Protein AF-A0A972C2B3-F1 (afdb_monomer)

Mean predicted aligned error: 11.65 Å

Foldseek 3Di:
DDDADWDAQPPPRDIHNDDVVSVPVPDDDDADWDAQPPPRDIHNDLVCSLPVVPPFFAAQPPPRDTHRLLFLQSLLCVVPSHGCVGPVDDDPVSQVSSQVVSCVSPVFRDGSPVRDSGDNDDPPDD

Nearest PDB structures (foldseek):
  2rv7-assembly1_A  TM=3.465E-01  e=1.371E-01  Homo sapiens
  2rsi-assembly1_A  TM=3.576E-01  e=2.125E-01  Homo sapiens
  5yel-assembly2_A  TM=2.328E-01  e=1.996E-01  Homo sapiens
  3hcs-assembly1_A  TM=2.999E-01  e=2.024E+00  Homo sapiens

pLDDT: mean 83.46, std 14.46, range [38.06, 97.44]

Structure (mmCIF, N/CA/C/O backbone):
data_AF-A0A972C2B3-F1
#
_entry.id   AF-A0A972C2B3-F1
#
loop_
_atom_site.group_PDB
_atom_site.id
_atom_site.type_symbol
_atom_site.label_atom_id
_atom_site.label_alt_id
_atom_site.label_comp_id
_atom_site.label_asym_id
_atom_site.label_entity_id
_atom_site.label_seq_id
_atom_site.pdbx_PDB_ins_code
_atom_site.Cartn_x
_atom_site.Cartn_y
_atom_site.Cartn_z
_atom_site.occupancy
_atom_site.B_iso_or_equiv
_atom_site.auth_seq_id
_atom_site.auth_comp_id
_atom_site.auth_asym_id
_atom_site.auth_atom_id
_atom_site.pdbx_PDB_model_num
ATOM 1 N N . MET A 1 1 ? -20.834 20.807 45.192 1.00 50.16 1 MET A N 1
ATOM 2 C CA . MET A 1 1 ? -21.116 19.496 44.570 1.00 50.16 1 MET A CA 1
ATOM 3 C C . MET A 1 1 ? -20.628 19.577 43.133 1.00 50.16 1 MET A C 1
ATOM 5 O O . MET A 1 1 ? -20.989 20.539 42.469 1.00 50.16 1 MET A O 1
ATOM 9 N N . ALA A 1 2 ? -19.742 18.679 42.698 1.00 78.50 2 ALA A N 1
ATOM 10 C CA . ALA A 1 2 ? -19.173 18.707 41.349 1.00 78.50 2 ALA A CA 1
ATOM 11 C C . ALA A 1 2 ? -19.825 17.611 40.500 1.00 78.50 2 ALA A C 1
ATOM 13 O O . ALA A 1 2 ? -19.884 16.460 40.928 1.00 78.50 2 ALA A O 1
ATOM 14 N N . ILE A 1 3 ? -20.337 17.979 39.328 1.00 89.88 3 ILE A N 1
ATOM 15 C CA . ILE A 1 3 ? -20.883 17.036 38.349 1.00 89.88 3 ILE A CA 1
ATOM 16 C C . ILE A 1 3 ? -19.712 16.535 37.500 1.00 89.88 3 ILE A C 1
ATOM 18 O O . ILE A 1 3 ? -18.899 17.340 37.047 1.00 89.88 3 ILE A O 1
ATOM 22 N N . LYS A 1 4 ? -19.613 15.217 37.304 1.00 92.06 4 LYS A N 1
ATOM 23 C CA . LYS A 1 4 ? -18.594 14.588 36.457 1.00 92.06 4 LYS A CA 1
ATOM 24 C C . LYS A 1 4 ? -19.258 14.014 35.209 1.00 92.06 4 LYS A C 1
ATOM 26 O O . LYS A 1 4 ? -20.262 13.316 35.319 1.00 92.06 4 LYS A O 1
ATOM 31 N N . THR A 1 5 ? -18.678 14.287 34.047 1.00 94.88 5 THR A N 1
ATOM 32 C CA . THR A 1 5 ? -19.076 13.657 32.784 1.00 94.88 5 THR A CA 1
ATOM 33 C C . THR A 1 5 ? -18.571 12.216 32.738 1.00 94.88 5 THR A C 1
ATOM 35 O O . THR A 1 5 ? -17.436 11.939 33.129 1.00 94.88 5 THR A O 1
ATOM 38 N N . VAL A 1 6 ? -19.417 11.311 32.258 1.00 97.25 6 VAL A N 1
ATOM 39 C CA . VAL A 1 6 ? -19.109 9.899 32.001 1.00 97.25 6 VAL A CA 1
ATOM 40 C C . VAL A 1 6 ? -19.626 9.526 30.614 1.00 97.25 6 VAL A C 1
ATOM 42 O O . VAL A 1 6 ? -20.458 10.241 30.056 1.00 97.25 6 VAL A O 1
ATOM 45 N N . TYR A 1 7 ? -19.130 8.423 30.066 1.00 97.31 7 TYR A N 1
ATOM 46 C CA . TYR A 1 7 ? -19.423 7.978 28.706 1.00 97.31 7 TYR A CA 1
ATOM 47 C C . TYR A 1 7 ? -19.861 6.520 28.751 1.00 97.31 7 TYR A C 1
ATOM 49 O O . TYR A 1 7 ? -19.243 5.724 29.449 1.00 97.31 7 TYR A O 1
ATOM 57 N N . GLN A 1 8 ? -20.930 6.169 28.047 1.00 96.44 8 GLN A N 1
ATOM 58 C CA . GLN A 1 8 ? -21.490 4.820 28.063 1.00 96.44 8 GLN A CA 1
ATOM 59 C C . GLN A 1 8 ? -21.257 4.145 26.712 1.00 96.44 8 GLN A C 1
ATOM 61 O O . GLN A 1 8 ? -21.558 4.739 25.677 1.00 96.44 8 GLN A O 1
ATOM 66 N N . CYS A 1 9 ? -20.744 2.913 26.723 1.00 97.00 9 CYS A N 1
ATOM 67 C CA . CYS A 1 9 ? -20.668 2.084 25.527 1.00 97.00 9 CYS A CA 1
ATOM 68 C C . CYS A 1 9 ? -22.087 1.778 25.028 1.00 97.00 9 CYS A C 1
ATOM 70 O O . CYS A 1 9 ? -22.932 1.298 25.783 1.00 97.00 9 CYS A O 1
ATOM 72 N N . SER A 1 10 ? -22.353 2.010 23.743 1.00 94.06 10 SER A N 1
ATOM 73 C CA . SER A 1 10 ? -23.676 1.780 23.147 1.00 94.06 10 SER A CA 1
ATOM 74 C C . SER A 1 10 ? -24.039 0.300 22.985 1.00 94.06 10 SER A C 1
ATOM 76 O O . SER A 1 10 ? -25.199 -0.009 22.719 1.00 94.06 10 SER A O 1
ATOM 78 N N . ARG A 1 11 ? -23.067 -0.614 23.116 1.00 95.25 11 ARG A N 1
ATOM 79 C CA . ARG A 1 11 ? -23.244 -2.048 22.843 1.00 95.25 11 ARG A CA 1
ATOM 80 C C . ARG A 1 11 ? -23.396 -2.907 24.095 1.00 95.25 11 ARG A C 1
ATOM 82 O O . ARG A 1 11 ? -24.263 -3.773 24.112 1.00 95.25 11 ARG A O 1
ATOM 89 N N . CYS A 1 12 ? -22.555 -2.704 25.107 1.00 96.50 12 CYS A N 1
ATOM 90 C CA . CYS A 1 12 ? -22.612 -3.455 26.369 1.00 96.50 12 CYS A CA 1
ATOM 91 C C . CYS A 1 12 ? -23.147 -2.629 27.547 1.00 96.50 12 CYS A C 1
ATOM 93 O O . CYS A 1 12 ? -23.238 -3.154 28.653 1.00 96.50 12 CYS A O 1
ATOM 95 N N . GLU A 1 13 ? -23.475 -1.352 27.319 1.00 95.94 13 GLU A N 1
ATOM 96 C CA . GLU A 1 13 ? -23.978 -0.410 28.326 1.00 95.94 13 GLU A CA 1
ATOM 97 C C . GLU A 1 13 ? -22.997 -0.089 29.469 1.00 95.94 13 GLU A C 1
ATOM 99 O O . GLU A 1 13 ? -23.370 0.600 30.423 1.00 95.94 13 GLU A O 1
ATOM 104 N N . GLU A 1 14 ? -21.736 -0.515 29.369 1.00 97.44 14 GLU A N 1
ATOM 105 C CA . GLU A 1 14 ? -20.701 -0.228 30.361 1.00 97.44 14 GLU A CA 1
ATOM 106 C C . GLU A 1 14 ? -20.355 1.270 30.399 1.00 97.44 14 GLU A C 1
ATOM 108 O O . GLU A 1 14 ? -20.270 1.944 29.368 1.00 97.44 14 GLU A O 1
ATOM 113 N N . VAL A 1 15 ? -20.190 1.814 31.609 1.00 97.00 15 VAL A N 1
ATOM 114 C CA . VAL A 1 15 ? -19.931 3.242 31.835 1.00 97.00 15 VAL A CA 1
ATOM 115 C C . VAL A 1 15 ? -18.449 3.462 32.111 1.00 97.00 15 VAL A C 1
ATOM 117 O O . VAL A 1 15 ? -17.909 3.018 33.123 1.00 97.00 15 VAL A O 1
ATOM 120 N N . HIS A 1 16 ? -17.811 4.236 31.244 1.00 96.44 16 HIS A N 1
ATOM 121 C CA . HIS A 1 16 ? -16.406 4.594 31.309 1.00 96.44 16 HIS A CA 1
ATOM 122 C C . HIS A 1 16 ? -16.227 6.059 31.717 1.00 96.44 16 HIS A C 1
ATOM 124 O O . HIS A 1 16 ? -17.075 6.931 31.507 1.00 96.44 16 HIS A O 1
ATOM 130 N N . SER A 1 17 ? -15.071 6.353 32.310 1.00 95.75 17 SER A N 1
ATOM 131 C CA . SER A 1 17 ? -14.733 7.715 32.738 1.00 95.75 17 SER A CA 1
ATOM 132 C C . SER A 1 17 ? -14.150 8.593 31.624 1.00 95.75 17 SER A C 1
ATOM 134 O O . SER A 1 17 ? -14.069 9.808 31.795 1.00 95.75 17 SER A O 1
ATOM 136 N N . GLY A 1 18 ? -13.762 7.990 30.498 1.00 96.06 18 GLY A N 1
ATOM 137 C CA . GLY A 1 18 ? -13.183 8.662 29.340 1.00 96.06 18 GLY A CA 1
ATOM 138 C C . GLY A 1 18 ? -13.882 8.243 28.052 1.00 96.06 18 GLY A C 1
ATOM 139 O O . GLY A 1 18 ? -14.336 7.108 27.938 1.00 96.06 18 GLY A O 1
ATOM 140 N N . TYR A 1 19 ? -13.950 9.173 27.101 1.00 95.44 19 TYR A N 1
ATOM 141 C CA . TYR A 1 19 ? -14.599 8.975 25.805 1.00 95.44 19 TYR A CA 1
ATOM 142 C C . TYR A 1 19 ? -13.966 7.817 25.016 1.00 95.44 19 TYR A C 1
ATOM 144 O O . TYR A 1 19 ? -14.673 6.878 24.674 1.00 95.44 19 TYR A O 1
ATOM 152 N N . TYR A 1 20 ? -12.639 7.823 24.830 1.00 95.19 20 TYR A N 1
ATOM 153 C CA . TYR A 1 20 ? -11.926 6.780 24.073 1.00 95.19 20 TYR A CA 1
ATOM 154 C C . TYR A 1 20 ? -12.110 5.382 24.668 1.00 95.19 20 TYR A C 1
ATOM 156 O O . TYR A 1 20 ? -12.342 4.428 23.945 1.00 95.19 20 TYR A O 1
ATOM 164 N N . ALA A 1 21 ? -12.121 5.268 26.000 1.00 94.38 21 ALA A N 1
ATOM 165 C CA . ALA A 1 21 ? -12.375 3.989 26.657 1.00 94.38 21 ALA A CA 1
ATOM 166 C C . ALA A 1 21 ? -13.789 3.449 26.366 1.00 94.38 21 ALA A C 1
ATOM 168 O O . ALA A 1 21 ? -13.959 2.242 26.257 1.00 94.38 21 ALA A O 1
ATOM 169 N N . ALA A 1 22 ? -14.795 4.322 26.230 1.00 95.88 22 ALA A N 1
ATOM 170 C CA . ALA A 1 22 ? -16.139 3.916 25.813 1.00 95.88 22 ALA A CA 1
ATOM 171 C C . ALA A 1 22 ? -16.234 3.615 24.307 1.00 95.88 22 ALA A C 1
ATOM 173 O O . ALA A 1 22 ? -17.068 2.806 23.914 1.00 95.88 22 ALA A O 1
ATOM 174 N N . GLU A 1 23 ? -15.405 4.260 23.484 1.00 93.75 23 GLU A N 1
ATOM 175 C CA . GLU A 1 23 ? -15.329 4.068 22.029 1.00 93.75 23 GLU A CA 1
ATOM 176 C C . GLU A 1 23 ? -14.632 2.752 21.647 1.00 93.75 23 GLU A C 1
ATOM 178 O O . GLU A 1 23 ? -15.119 2.020 20.7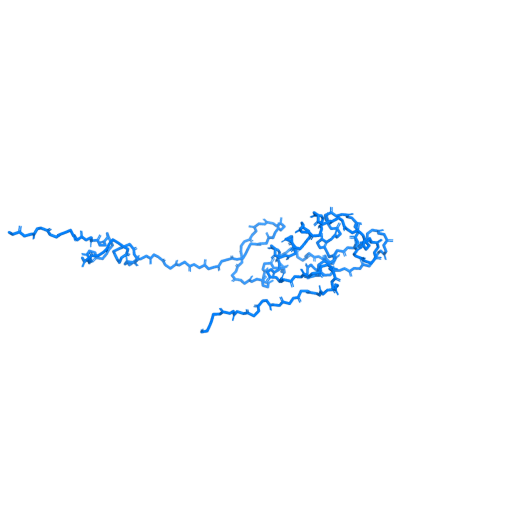89 1.00 93.75 23 GLU A O 1
ATOM 183 N N . GLU A 1 24 ? -13.529 2.421 22.320 1.00 94.44 24 GLU A N 1
ATOM 184 C CA . GLU A 1 24 ? -12.801 1.155 22.162 1.00 94.44 24 GLU A CA 1
ATOM 185 C C . GLU A 1 24 ? -13.571 -0.025 22.781 1.00 94.44 24 GLU A C 1
ATOM 187 O O . GLU A 1 24 ? -13.393 -1.183 22.393 1.00 94.44 24 GLU A O 1
ATOM 192 N N . CYS A 1 25 ? -14.471 0.255 23.731 1.00 94.81 25 CYS A N 1
ATOM 193 C CA . CYS A 1 25 ? -15.310 -0.758 24.352 1.00 94.81 25 CYS A CA 1
ATOM 194 C C . CYS A 1 25 ? -16.259 -1.384 23.323 1.00 94.81 25 CYS A C 1
ATOM 196 O O . CYS A 1 25 ? -17.159 -0.736 22.787 1.00 94.81 25 CYS A O 1
ATOM 198 N N . CYS A 1 26 ? -16.079 -2.685 23.087 1.00 93.69 26 CYS A N 1
ATOM 199 C CA . CYS A 1 26 ? -16.811 -3.461 22.085 1.00 93.69 26 CYS A CA 1
ATOM 200 C C . CYS A 1 26 ? -16.619 -2.985 20.631 1.00 93.69 26 CYS A C 1
ATOM 202 O O . CYS A 1 26 ? -17.487 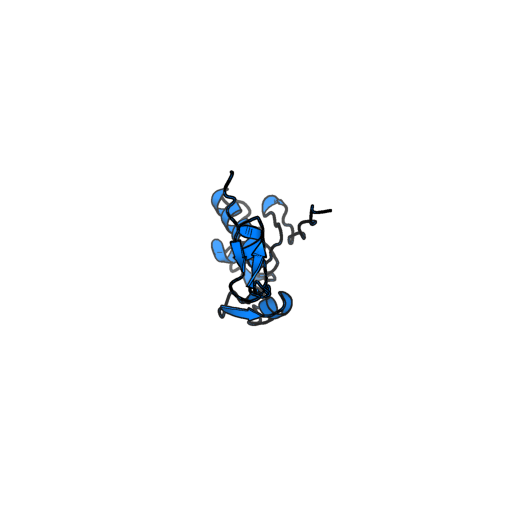-3.258 19.787 1.00 93.69 26 CYS A O 1
ATOM 204 N N . GLN A 1 27 ? -15.505 -2.308 20.328 1.00 92.19 27 GLN A N 1
ATOM 205 C CA . GLN A 1 27 ? -15.118 -2.019 18.949 1.00 92.19 27 GLN A CA 1
ATOM 206 C C . GLN A 1 27 ? -14.969 -3.345 18.172 1.00 92.19 27 GLN A C 1
ATOM 208 O O . GLN A 1 27 ? -14.469 -4.327 18.731 1.00 92.19 27 GLN A O 1
ATOM 213 N N . PRO A 1 28 ? -15.468 -3.439 16.925 1.00 89.31 28 PRO A N 1
ATOM 214 C CA . PRO A 1 28 ? -15.288 -4.641 16.119 1.00 89.31 28 PRO A CA 1
ATOM 215 C C . PRO A 1 28 ? -13.804 -4.914 15.860 1.00 89.31 28 PRO A C 1
ATOM 217 O O . PRO A 1 28 ? -13.002 -3.988 15.759 1.00 89.31 28 PRO A O 1
ATOM 220 N N . GLU A 1 29 ? -13.465 -6.193 15.715 1.00 87.56 29 GLU A N 1
ATOM 221 C CA . GLU A 1 29 ? -12.129 -6.602 15.292 1.00 87.56 29 GLU A CA 1
ATOM 222 C C . GLU A 1 29 ? -11.853 -6.083 13.873 1.00 87.56 29 GLU A C 1
ATOM 224 O O . GLU A 1 29 ? -12.713 -6.154 12.990 1.00 87.56 29 GLU A O 1
ATOM 229 N N . VAL A 1 30 ? -10.662 -5.520 13.676 1.00 89.81 30 VAL A N 1
ATOM 230 C CA . VAL A 1 30 ? -10.183 -5.032 12.382 1.00 89.81 30 VAL A CA 1
ATOM 231 C C . VAL A 1 30 ? -9.144 -6.020 11.873 1.00 89.81 30 VAL A C 1
ATOM 233 O O . VAL A 1 30 ? -8.196 -6.339 12.588 1.00 89.81 30 VAL A O 1
ATOM 236 N N . TYR A 1 31 ? -9.310 -6.476 10.634 1.00 90.00 31 TYR A N 1
ATOM 237 C CA . TYR A 1 31 ? -8.364 -7.369 9.971 1.00 90.00 31 TYR A CA 1
ATOM 238 C C . TYR A 1 31 ? -7.585 -6.611 8.899 1.00 90.00 31 TYR A C 1
ATOM 240 O O . TYR A 1 31 ? -8.147 -5.790 8.171 1.00 90.00 31 TYR A O 1
ATOM 248 N N . THR A 1 32 ? -6.293 -6.909 8.793 1.00 90.12 32 THR A N 1
ATOM 249 C CA . THR A 1 32 ? -5.452 -6.443 7.688 1.00 90.12 32 THR A CA 1
ATOM 250 C C . THR A 1 32 ? -5.701 -7.324 6.469 1.00 90.12 32 THR A C 1
ATOM 252 O O . THR A 1 32 ? -5.640 -8.545 6.578 1.00 90.12 32 THR A O 1
ATOM 255 N N . LEU A 1 33 ? -5.960 -6.705 5.318 1.00 93.88 33 LEU A N 1
ATOM 256 C CA . LEU A 1 33 ? -6.084 -7.373 4.022 1.00 93.88 33 LEU A CA 1
ATOM 257 C C . LEU A 1 33 ? -5.087 -6.760 3.035 1.00 93.88 33 LEU A C 1
ATOM 259 O O . LEU A 1 33 ? -4.732 -5.587 3.158 1.00 93.88 33 LEU A O 1
ATOM 263 N N . TYR A 1 34 ? -4.672 -7.544 2.044 1.00 85.50 34 TYR A N 1
ATOM 264 C CA . TYR A 1 34 ? -3.728 -7.145 1.001 1.00 85.50 34 TYR A CA 1
ATOM 265 C C . TYR A 1 34 ? -4.434 -7.107 -0.350 1.00 85.50 34 TYR A C 1
ATOM 267 O O . TYR A 1 34 ? -5.078 -8.079 -0.733 1.00 85.50 34 TYR A O 1
ATOM 275 N N . GLN A 1 35 ? -4.335 -5.992 -1.069 1.00 86.75 35 GLN A N 1
ATOM 276 C CA . GLN A 1 35 ? -4.991 -5.824 -2.364 1.00 86.75 35 GLN A CA 1
ATOM 277 C C . GLN A 1 35 ? -4.017 -6.118 -3.510 1.00 86.75 35 GLN A C 1
ATOM 279 O O . GLN A 1 35 ? -2.913 -5.577 -3.530 1.00 86.75 35 GLN A O 1
ATOM 284 N N . CYS A 1 36 ? -4.434 -6.944 -4.470 1.00 82.31 36 CYS A N 1
ATOM 285 C CA . CYS A 1 36 ? -3.705 -7.150 -5.715 1.00 82.31 36 CYS A CA 1
ATOM 286 C C . CYS A 1 36 ? -3.716 -5.848 -6.541 1.00 82.31 36 CYS A C 1
ATOM 288 O O . CYS A 1 36 ? -4.801 -5.317 -6.802 1.00 82.31 36 CYS A O 1
ATOM 290 N N . PRO A 1 37 ? -2.557 -5.329 -6.985 1.00 75.12 37 PRO A N 1
ATOM 291 C CA . PRO A 1 37 ? -2.494 -4.063 -7.718 1.00 75.12 37 PRO A CA 1
ATOM 292 C C . PRO A 1 37 ? -3.127 -4.133 -9.119 1.00 75.12 37 PRO A C 1
ATOM 294 O O . PRO A 1 37 ? -3.566 -3.108 -9.634 1.00 75.12 37 PRO A O 1
ATOM 297 N N . GLU A 1 38 ? -3.220 -5.325 -9.714 1.00 80.25 38 GLU A N 1
ATOM 298 C CA . GLU A 1 38 ? -3.703 -5.515 -11.088 1.00 80.25 38 GLU A CA 1
ATOM 299 C C . GLU A 1 38 ? -5.233 -5.632 -11.169 1.00 80.25 38 GLU A C 1
ATOM 301 O O . GLU A 1 38 ? -5.883 -4.923 -11.938 1.00 80.25 38 GLU A O 1
ATOM 306 N N . CYS A 1 39 ? -5.836 -6.517 -10.365 1.00 85.94 39 CYS A N 1
ATOM 307 C CA . CYS A 1 39 ? -7.282 -6.773 -10.399 1.00 85.94 39 CYS A CA 1
ATOM 308 C C . CYS A 1 39 ? -8.067 -6.109 -9.260 1.00 85.94 39 CYS A C 1
ATOM 310 O O . CYS A 1 39 ? -9.296 -6.109 -9.296 1.00 85.94 39 CYS A O 1
ATOM 312 N N . SER A 1 40 ? -7.383 -5.520 -8.271 1.00 86.12 40 SER A N 1
ATOM 313 C CA . SER A 1 40 ? -7.980 -4.945 -7.055 1.00 86.12 40 SER A CA 1
ATOM 314 C C . SER A 1 40 ? -8.670 -5.946 -6.110 1.00 86.12 40 SER A C 1
ATOM 316 O O . SER A 1 40 ? -9.339 -5.508 -5.168 1.00 86.12 40 SER A O 1
ATOM 318 N N . ASP A 1 41 ? -8.486 -7.258 -6.297 1.00 91.75 41 ASP A N 1
ATOM 319 C CA . ASP A 1 41 ? -8.976 -8.279 -5.359 1.00 91.75 41 ASP A CA 1
ATOM 320 C C . ASP A 1 41 ? -8.198 -8.251 -4.036 1.00 91.75 41 ASP A C 1
ATOM 322 O O . ASP A 1 41 ? -7.024 -7.888 -3.991 1.00 91.75 41 ASP A O 1
ATOM 326 N N . THR A 1 42 ? -8.858 -8.625 -2.939 1.00 92.94 42 THR A N 1
ATOM 327 C CA . THR A 1 42 ? -8.271 -8.627 -1.590 1.00 92.94 42 THR A CA 1
ATOM 328 C C . THR A 1 42 ? -7.964 -10.037 -1.103 1.00 92.94 42 THR A C 1
ATOM 330 O O . THR A 1 42 ? -8.796 -10.933 -1.244 1.00 92.94 42 THR A O 1
ATOM 333 N N . HIS A 1 43 ? -6.826 -10.197 -0.436 1.00 92.56 43 HIS A N 1
ATOM 334 C CA . HIS A 1 43 ? -6.300 -11.457 0.081 1.00 92.56 43 HIS A CA 1
ATOM 335 C C . HIS A 1 43 ? -5.907 -11.333 1.556 1.00 92.56 43 HIS A C 1
ATOM 337 O O . HIS A 1 43 ? -5.637 -10.235 2.052 1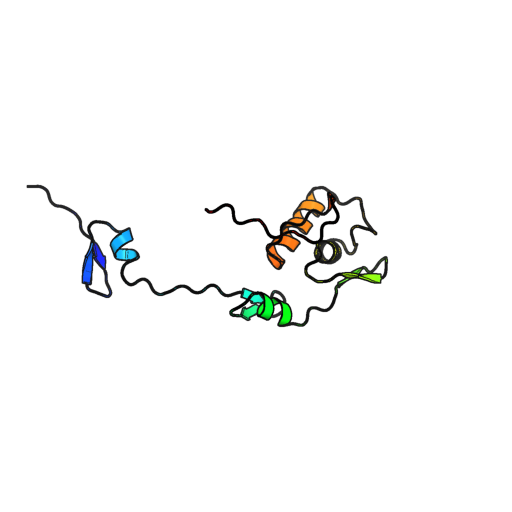.00 92.56 43 HIS A O 1
ATOM 343 N N . GLU A 1 44 ? -5.864 -12.463 2.261 1.00 92.25 44 GLU A N 1
ATOM 344 C CA . GLU A 1 44 ? -5.501 -12.508 3.684 1.00 92.25 44 GLU A CA 1
ATOM 345 C C . GLU A 1 44 ? -3.987 -12.390 3.885 1.00 92.25 44 GLU A C 1
ATOM 347 O O . GLU A 1 44 ? -3.525 -11.882 4.908 1.00 92.25 44 GLU A O 1
ATOM 352 N N . THR A 1 45 ? -3.200 -12.817 2.894 1.00 85.31 45 THR A N 1
ATOM 353 C CA . THR A 1 45 ? -1.740 -12.738 2.936 1.00 85.31 45 THR A CA 1
ATOM 354 C C . THR A 1 45 ? -1.165 -11.956 1.757 1.00 85.31 45 THR A C 1
ATOM 356 O O . THR A 1 45 ? -1.712 -11.936 0.654 1.00 85.31 45 THR A O 1
ATOM 359 N N . ARG A 1 46 ? 0.001 -11.337 1.975 1.00 79.69 46 ARG A N 1
ATOM 360 C CA . ARG A 1 46 ? 0.757 -10.655 0.914 1.00 79.69 46 ARG A CA 1
ATOM 361 C C . ARG A 1 46 ? 1.159 -11.606 -0.216 1.00 79.69 46 ARG A C 1
ATOM 363 O O . ARG A 1 46 ? 1.120 -11.202 -1.368 1.00 79.69 46 ARG A O 1
ATOM 370 N N . ALA A 1 47 ? 1.543 -12.841 0.112 1.00 75.75 47 ALA A N 1
ATOM 371 C CA . ALA A 1 47 ? 1.937 -13.833 -0.888 1.00 75.75 47 ALA A CA 1
ATOM 372 C C . ALA A 1 47 ? 0.777 -14.142 -1.843 1.00 75.75 47 ALA A C 1
ATOM 374 O O . ALA A 1 47 ? 0.952 -14.089 -3.050 1.00 75.75 47 ALA A O 1
ATOM 375 N N . GLU A 1 48 ? -0.432 -14.338 -1.313 1.00 82.44 48 GLU A N 1
ATOM 376 C CA . GLU A 1 48 ? -1.625 -14.546 -2.140 1.00 82.44 48 GLU A CA 1
ATOM 377 C C . GLU A 1 48 ? -1.962 -13.329 -3.010 1.00 82.44 48 GLU A C 1
ATOM 379 O O . GLU A 1 48 ? -2.353 -13.501 -4.159 1.00 82.44 48 GLU A O 1
ATOM 384 N N . ALA A 1 49 ? -1.795 -12.105 -2.493 1.00 84.38 49 ALA A N 1
ATOM 385 C CA . ALA A 1 49 ? -2.005 -10.891 -3.284 1.00 84.38 49 ALA A CA 1
ATOM 386 C C . ALA A 1 49 ? -0.967 -10.724 -4.407 1.00 84.38 49 ALA A C 1
ATOM 388 O O . ALA A 1 49 ? -1.324 -10.267 -5.493 1.00 84.38 49 ALA A O 1
ATOM 389 N N . ALA A 1 50 ? 0.288 -11.110 -4.156 1.00 73.19 50 ALA A N 1
ATOM 390 C CA . ALA A 1 50 ? 1.363 -11.100 -5.148 1.00 73.19 50 ALA A CA 1
ATOM 391 C C . ALA A 1 50 ? 1.157 -12.181 -6.224 1.00 73.19 50 ALA A C 1
ATOM 393 O O . ALA A 1 50 ? 1.323 -11.914 -7.411 1.00 73.19 50 ALA A O 1
ATOM 394 N N . ASP A 1 51 ? 0.714 -13.372 -5.820 1.00 78.25 51 ASP A N 1
ATOM 395 C CA . ASP A 1 51 ? 0.475 -14.505 -6.719 1.00 78.25 51 ASP A CA 1
ATOM 396 C C . ASP A 1 51 ? -0.860 -14.391 -7.486 1.00 78.25 51 ASP A C 1
ATOM 398 O O . ASP A 1 51 ? -1.099 -15.139 -8.434 1.00 78.25 51 ASP A O 1
ATOM 402 N N . CYS A 1 52 ? -1.744 -13.461 -7.098 1.00 82.50 52 CYS A N 1
ATOM 403 C CA . CYS A 1 52 ? -3.121 -13.368 -7.595 1.00 82.50 52 CYS A CA 1
ATOM 404 C C . CYS A 1 52 ? -3.223 -13.262 -9.123 1.00 82.50 52 CYS A C 1
ATOM 406 O O . CYS A 1 52 ? -3.997 -13.985 -9.753 1.00 82.50 52 CYS A O 1
ATOM 408 N N . CYS A 1 53 ? -2.434 -12.373 -9.724 1.00 76.19 53 CYS A N 1
ATOM 409 C CA . CYS A 1 53 ? -2.473 -12.101 -11.160 1.00 76.19 53 CYS A CA 1
ATOM 410 C C . CYS A 1 53 ? -1.189 -12.515 -11.878 1.00 76.19 53 CYS A C 1
ATOM 412 O O . CYS A 1 53 ? -0.902 -11.926 -12.915 1.00 76.19 53 CYS A O 1
ATOM 414 N N . ASP A 1 54 ? -0.444 -13.490 -11.327 1.00 65.44 54 ASP A N 1
ATOM 415 C CA . ASP A 1 54 ? 0.792 -14.073 -11.881 1.00 65.44 54 ASP A CA 1
ATOM 416 C C . ASP A 1 54 ? 1.551 -13.037 -12.726 1.00 65.44 54 ASP A C 1
ATOM 418 O O . ASP A 1 54 ? 1.668 -13.160 -13.953 1.00 65.44 54 ASP A O 1
ATOM 422 N N . ALA A 1 55 ? 1.918 -11.922 -12.072 1.00 62.38 55 ALA A N 1
ATOM 423 C CA . ALA A 1 55 ? 2.582 -10.795 -12.706 1.00 62.38 55 ALA A CA 1
ATOM 424 C C . ALA A 1 55 ? 3.970 -11.287 -13.110 1.00 62.38 55 ALA A C 1
ATOM 426 O O . ALA A 1 55 ? 4.940 -11.234 -12.353 1.00 62.38 55 ALA A O 1
ATOM 427 N N . GLY A 1 56 ? 4.022 -11.903 -14.290 1.00 67.19 56 GLY A N 1
ATOM 428 C CA . GLY A 1 56 ? 5.232 -12.462 -14.848 1.00 67.19 56 GLY A CA 1
ATOM 429 C C . GLY A 1 56 ? 6.330 -11.401 -14.883 1.00 67.19 56 GLY A C 1
ATOM 430 O O . GLY A 1 56 ? 6.057 -10.200 -14.844 1.00 67.19 56 GLY A O 1
ATOM 431 N N . PRO A 1 57 ? 7.594 -11.826 -14.970 1.00 80.19 57 PRO A N 1
ATOM 432 C CA . PRO A 1 57 ? 8.706 -10.904 -14.852 1.00 80.19 57 PRO A CA 1
ATOM 433 C C . PRO A 1 57 ? 8.616 -9.765 -15.876 1.00 80.19 57 PRO A C 1
ATOM 435 O O . PRO A 1 57 ? 8.385 -9.994 -17.067 1.00 80.19 57 PRO A O 1
ATOM 438 N N . ILE A 1 58 ? 8.868 -8.540 -15.418 1.00 86.94 58 ILE A N 1
ATOM 439 C CA . ILE A 1 58 ? 8.893 -7.345 -16.257 1.00 86.94 58 ILE A CA 1
ATOM 440 C C . ILE A 1 58 ? 10.144 -7.377 -17.133 1.00 86.94 58 ILE A C 1
ATOM 442 O O . ILE A 1 58 ? 11.271 -7.547 -16.657 1.00 86.94 58 ILE A O 1
ATOM 446 N N . GLN A 1 59 ? 9.953 -7.196 -18.439 1.00 90.88 59 GLN A N 1
ATOM 447 C CA . GLN A 1 59 ? 11.040 -7.182 -19.408 1.00 90.88 59 GLN A CA 1
ATOM 448 C C . GLN A 1 59 ? 11.484 -5.755 -19.730 1.00 90.88 59 GLN A C 1
ATOM 450 O O . GLN A 1 59 ? 10.689 -4.941 -20.189 1.00 90.88 59 GLN A O 1
ATOM 455 N N . CYS A 1 60 ? 12.779 -5.460 -19.589 1.00 91.75 60 CYS A N 1
ATOM 456 C CA . CYS A 1 60 ? 13.318 -4.185 -20.063 1.00 91.75 60 CYS A CA 1
ATOM 457 C C . CYS A 1 60 ? 13.339 -4.159 -21.603 1.00 91.75 60 CYS A C 1
ATOM 459 O O . CYS A 1 60 ? 14.007 -5.007 -22.203 1.00 91.75 60 CYS A O 1
ATOM 461 N N . PRO A 1 61 ? 12.730 -3.166 -22.271 1.00 91.81 61 PRO A N 1
ATOM 462 C CA . PRO A 1 61 ? 12.663 -3.127 -23.735 1.00 91.81 61 PRO A CA 1
ATOM 463 C C . PRO A 1 61 ? 14.023 -2.877 -24.400 1.00 91.81 61 PRO A C 1
ATOM 465 O O . PRO A 1 61 ? 14.218 -3.216 -25.564 1.00 91.81 61 PRO A O 1
ATOM 468 N N . SER A 1 62 ? 14.993 -2.310 -23.674 1.00 92.31 62 SER A N 1
ATOM 469 C CA . SER A 1 62 ? 16.321 -1.994 -24.220 1.00 92.31 62 SER A CA 1
ATOM 470 C C . SER A 1 62 ? 17.311 -3.156 -24.169 1.00 92.31 62 SER A C 1
ATOM 472 O O . SER A 1 62 ? 18.085 -3.338 -25.104 1.00 92.31 62 SER A O 1
ATOM 474 N N . CYS A 1 63 ? 17.325 -3.932 -23.080 1.00 93.31 63 CYS A N 1
ATOM 475 C CA . CYS A 1 63 ? 18.280 -5.038 -22.904 1.00 93.31 63 CYS A CA 1
ATOM 476 C C . CYS A 1 63 ? 17.638 -6.418 -22.792 1.00 93.31 63 CYS A C 1
ATOM 478 O O . CYS A 1 63 ? 18.363 -7.380 -22.551 1.00 93.31 63 CYS A O 1
ATOM 480 N N . THR A 1 64 ? 16.309 -6.494 -22.904 1.00 93.12 64 THR A N 1
ATOM 481 C CA . THR A 1 64 ? 15.486 -7.713 -22.860 1.00 93.12 64 THR A CA 1
ATOM 482 C C . THR A 1 64 ? 15.623 -8.562 -21.593 1.00 93.12 64 THR A C 1
ATOM 484 O O . THR A 1 64 ? 15.036 -9.643 -21.523 1.00 93.12 64 THR A O 1
ATOM 487 N N . ARG A 1 65 ? 16.343 -8.070 -20.573 1.00 90.88 65 ARG A N 1
ATOM 488 C CA . ARG A 1 65 ? 16.457 -8.703 -19.254 1.00 90.88 65 ARG A CA 1
ATOM 489 C C . ARG A 1 65 ? 15.112 -8.689 -18.536 1.00 90.88 65 ARG A C 1
ATOM 491 O O . ARG A 1 65 ? 14.367 -7.716 -18.640 1.00 90.88 65 ARG A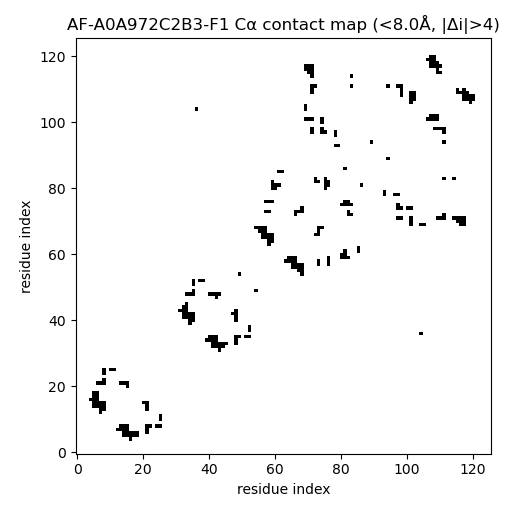 O 1
ATOM 498 N N . LEU A 1 66 ? 14.866 -9.771 -17.810 1.00 88.38 66 LEU A N 1
ATOM 499 C CA . LEU A 1 66 ? 13.682 -10.008 -16.999 1.00 88.38 66 LEU A CA 1
ATOM 500 C C . LEU A 1 66 ? 13.974 -9.657 -15.539 1.00 88.38 66 LEU A C 1
ATOM 502 O O . LEU A 1 66 ? 15.047 -9.994 -15.036 1.00 88.38 66 LEU A O 1
ATOM 506 N N . TYR A 1 67 ? 13.018 -9.001 -14.896 1.00 86.75 67 TYR A N 1
ATOM 507 C CA . TYR A 1 67 ? 13.059 -8.575 -13.501 1.00 86.75 67 TYR A CA 1
ATOM 508 C C . TYR A 1 67 ? 11.798 -9.064 -12.803 1.00 86.75 67 TYR A C 1
ATOM 510 O O . TYR A 1 67 ? 10.723 -9.033 -13.395 1.00 86.75 67 TYR A O 1
ATOM 518 N N . THR A 1 68 ? 11.929 -9.561 -11.580 1.00 83.19 68 THR A N 1
ATOM 519 C CA . THR A 1 68 ? 10.766 -9.963 -10.780 1.00 83.19 68 THR A CA 1
ATOM 520 C C . THR A 1 68 ? 10.086 -8.725 -10.197 1.00 83.19 68 THR A C 1
ATOM 522 O O . THR A 1 68 ? 10.708 -7.668 -10.120 1.00 83.19 68 THR A O 1
ATOM 525 N N . ASP A 1 69 ? 8.808 -8.813 -9.823 1.00 78.38 69 ASP A N 1
ATOM 526 C CA . ASP A 1 69 ? 8.044 -7.637 -9.360 1.00 78.38 69 ASP A CA 1
ATOM 527 C C . ASP A 1 69 ? 8.600 -7.033 -8.049 1.00 78.38 69 ASP A C 1
ATOM 529 O O . ASP A 1 69 ? 8.442 -5.845 -7.772 1.00 78.38 69 ASP A O 1
ATOM 533 N N . ASP A 1 70 ? 9.355 -7.822 -7.276 1.00 79.94 70 ASP A N 1
ATOM 534 C CA . ASP A 1 70 ? 10.102 -7.368 -6.102 1.00 79.94 70 ASP A CA 1
ATOM 535 C C . ASP A 1 70 ? 11.432 -6.663 -6.433 1.00 79.94 70 ASP A C 1
ATOM 537 O O . ASP A 1 70 ? 12.035 -6.045 -5.559 1.00 79.94 70 ASP A O 1
ATOM 541 N N . ASP A 1 71 ? 11.911 -6.692 -7.678 1.00 85.94 71 ASP A N 1
ATOM 542 C CA . ASP A 1 71 ? 13.111 -5.952 -8.061 1.00 85.94 71 ASP A CA 1
ATOM 543 C C . ASP A 1 71 ? 12.779 -4.460 -8.242 1.00 85.94 71 ASP A C 1
ATOM 545 O O . ASP A 1 71 ? 11.928 -4.085 -9.045 1.00 85.94 71 ASP A O 1
ATOM 549 N N . ILE A 1 72 ? 13.554 -3.555 -7.633 1.00 88.50 72 ILE A N 1
ATOM 550 C CA . ILE A 1 72 ? 13.410 -2.103 -7.884 1.00 88.50 72 ILE A CA 1
ATOM 551 C C . ILE A 1 72 ? 13.572 -1.725 -9.370 1.00 88.50 72 ILE A C 1
ATOM 553 O O . ILE A 1 72 ? 13.080 -0.700 -9.843 1.00 88.50 72 ILE A O 1
ATOM 557 N N . ALA A 1 73 ? 14.255 -2.574 -10.138 1.00 90.56 73 ALA A N 1
ATOM 558 C CA . ALA A 1 73 ? 14.379 -2.429 -11.578 1.00 90.56 73 ALA A CA 1
ATOM 559 C C . ALA A 1 73 ? 13.050 -2.638 -12.325 1.00 90.56 73 ALA A C 1
ATOM 561 O O . ALA A 1 73 ? 12.883 -2.029 -13.379 1.00 90.56 73 ALA A O 1
ATOM 562 N N . ALA A 1 74 ? 12.118 -3.436 -11.795 1.00 88.81 74 ALA A N 1
ATOM 563 C CA . ALA A 1 74 ? 10.773 -3.594 -12.342 1.00 88.81 74 ALA A CA 1
ATOM 564 C C . ALA A 1 74 ? 10.005 -2.263 -12.260 1.00 88.81 74 ALA A C 1
ATOM 566 O O . ALA A 1 74 ? 9.560 -1.746 -13.284 1.00 88.81 74 ALA A O 1
ATOM 567 N N . ALA A 1 75 ? 10.012 -1.619 -11.086 1.00 90.56 75 ALA A N 1
ATOM 568 C CA . ALA A 1 75 ? 9.450 -0.278 -10.896 1.00 90.56 75 ALA A CA 1
ATOM 569 C C . ALA A 1 75 ? 10.124 0.787 -11.791 1.00 90.56 75 ALA A C 1
ATOM 571 O O . ALA A 1 75 ? 9.460 1.682 -12.319 1.00 90.56 75 ALA A O 1
ATOM 572 N N . ALA A 1 76 ? 11.442 0.684 -12.009 1.00 92.06 76 ALA A N 1
ATOM 573 C CA . ALA A 1 76 ? 12.162 1.578 -12.919 1.00 92.06 76 ALA A CA 1
ATOM 574 C C . ALA A 1 76 ? 11.678 1.454 -14.371 1.00 92.06 76 ALA A C 1
ATOM 576 O O . ALA A 1 76 ? 11.456 2.470 -15.038 1.00 92.06 76 ALA A O 1
ATOM 577 N N . ILE A 1 77 ? 11.494 0.219 -14.846 1.00 92.00 77 ILE A N 1
ATOM 578 C CA . ILE A 1 77 ? 11.037 -0.057 -16.210 1.00 92.00 77 ILE A CA 1
ATOM 579 C C . ILE A 1 77 ? 9.633 0.494 -16.419 1.00 92.00 77 ILE A C 1
ATOM 581 O O . ILE A 1 77 ? 9.385 1.126 -17.432 1.00 92.00 77 ILE A O 1
ATOM 585 N N . GLU A 1 78 ? 8.723 0.340 -15.471 1.00 90.25 78 GLU A N 1
ATOM 586 C CA . GLU A 1 78 ? 7.361 0.836 -15.670 1.00 90.25 78 GLU A CA 1
ATOM 587 C C . GLU A 1 78 ? 7.256 2.359 -15.743 1.00 90.25 78 GLU A C 1
ATOM 589 O O . GLU A 1 78 ? 6.501 2.894 -16.552 1.00 90.25 78 GLU A O 1
ATOM 594 N N . LEU A 1 79 ? 8.017 3.074 -14.911 1.00 91.12 79 LEU A N 1
ATOM 595 C CA . LEU A 1 79 ? 7.957 4.535 -14.877 1.00 91.12 79 LEU A CA 1
ATOM 596 C C . LEU A 1 79 ? 8.763 5.196 -15.995 1.00 91.12 79 LEU A C 1
ATOM 598 O O . LEU A 1 79 ? 8.477 6.334 -16.371 1.00 91.12 79 LEU A O 1
ATOM 602 N N . THR A 1 80 ? 9.809 4.530 -16.488 1.00 91.50 80 THR A N 1
ATOM 603 C CA . THR A 1 80 ? 10.802 5.164 -17.374 1.00 91.50 80 THR A CA 1
ATOM 604 C C . THR A 1 80 ? 11.167 4.356 -18.614 1.00 91.50 80 THR A C 1
ATOM 606 O O . THR A 1 80 ? 11.999 4.806 -19.397 1.00 91.50 80 THR A O 1
ATOM 609 N N . ASP A 1 81 ? 10.566 3.182 -18.795 1.00 91.56 81 ASP A N 1
ATOM 610 C CA . ASP A 1 81 ? 10.810 2.229 -19.886 1.00 91.56 81 ASP A CA 1
ATOM 611 C C . ASP A 1 81 ? 12.250 1.680 -19.947 1.00 91.56 81 ASP A C 1
ATOM 613 O O . ASP A 1 81 ? 12.685 1.055 -20.916 1.00 91.56 81 ASP A O 1
ATOM 617 N N . HIS A 1 82 ? 13.033 1.874 -18.884 1.00 91.38 82 HIS A N 1
ATOM 618 C CA . HIS A 1 82 ? 14.423 1.446 -18.819 1.00 91.38 82 HIS A CA 1
ATOM 619 C C . HIS A 1 82 ? 14.761 0.844 -17.456 1.00 91.38 82 HIS A C 1
ATOM 621 O O . HIS A 1 82 ? 14.269 1.273 -16.420 1.00 91.38 82 HIS A O 1
ATOM 627 N N . CYS A 1 83 ? 15.638 -0.164 -17.452 1.00 91.88 83 CYS A N 1
ATOM 628 C CA . CYS A 1 83 ? 16.208 -0.683 -16.213 1.00 91.88 83 CYS A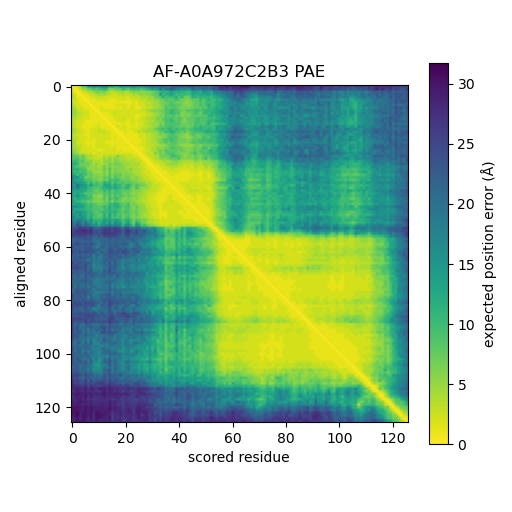 CA 1
ATOM 629 C C . CYS A 1 83 ? 17.435 0.147 -15.790 1.00 91.88 83 CYS A C 1
ATOM 631 O O . CYS A 1 83 ? 18.054 0.803 -16.634 1.00 91.88 83 CYS A O 1
ATOM 633 N N . PRO A 1 84 ? 17.879 0.069 -14.522 1.00 89.25 84 PRO A N 1
ATOM 634 C CA . PRO A 1 84 ? 19.023 0.846 -14.026 1.00 89.25 84 PRO A CA 1
ATOM 635 C C . PRO A 1 84 ? 20.346 0.561 -14.748 1.00 89.25 84 PRO A C 1
ATOM 637 O O . PRO A 1 84 ? 21.220 1.419 -14.816 1.00 89.25 84 PRO A O 1
ATOM 640 N N . ALA A 1 85 ? 20.491 -0.632 -15.332 1.00 89.12 85 ALA A N 1
ATOM 641 C CA . ALA A 1 85 ? 21.656 -0.967 -16.146 1.00 89.12 85 ALA A CA 1
ATOM 642 C C . ALA A 1 85 ? 21.639 -0.275 -17.523 1.00 89.12 85 ALA A C 1
ATOM 644 O O . ALA A 1 85 ? 22.700 0.005 -18.075 1.00 89.12 85 ALA A O 1
ATOM 645 N N . CYS A 1 86 ? 20.453 -0.020 -18.087 1.00 89.81 86 CYS A N 1
ATOM 646 C CA . CYS A 1 86 ? 20.286 0.656 -19.375 1.00 89.81 86 CYS A CA 1
ATOM 647 C C . CYS A 1 86 ? 20.236 2.176 -19.235 1.00 89.81 86 CYS A C 1
ATOM 649 O O . CYS A 1 86 ? 20.753 2.878 -20.100 1.00 89.81 86 CYS A O 1
ATOM 651 N N . ASN A 1 87 ? 19.643 2.673 -18.152 1.00 88.38 87 ASN A N 1
ATOM 652 C CA . ASN A 1 87 ? 19.606 4.087 -17.823 1.00 88.38 87 ASN A CA 1
ATOM 653 C C . ASN A 1 87 ? 20.120 4.311 -16.391 1.00 88.38 87 ASN A C 1
ATOM 655 O O . ASN A 1 87 ? 19.333 4.311 -15.449 1.00 88.38 87 ASN A O 1
ATOM 659 N N . PRO A 1 88 ? 21.434 4.513 -16.202 1.00 84.88 88 PRO A N 1
ATOM 660 C CA . PRO A 1 88 ? 21.999 4.769 -14.879 1.00 84.88 88 PRO A CA 1
ATOM 661 C C . PRO A 1 88 ? 21.810 6.222 -14.408 1.00 84.88 88 PRO A C 1
ATOM 663 O O . PRO A 1 88 ? 22.166 6.547 -13.278 1.00 84.88 88 PRO A O 1
ATOM 666 N N . PHE A 1 89 ? 21.281 7.115 -15.253 1.00 88.06 89 PHE A N 1
ATOM 667 C CA . PHE A 1 89 ? 21.211 8.557 -14.992 1.00 88.06 89 PHE A CA 1
ATOM 668 C C . PHE A 1 89 ? 19.772 9.040 -14.781 1.00 88.06 89 PHE A C 1
ATOM 670 O O . PHE A 1 89 ? 19.320 9.986 -15.427 1.00 88.06 89 PHE A O 1
ATOM 677 N N . TYR A 1 90 ? 19.050 8.409 -13.855 1.00 87.06 90 TYR A N 1
ATOM 678 C CA . TYR A 1 90 ? 17.745 8.910 -13.422 1.00 87.06 90 TYR A CA 1
ATOM 679 C C . TYR A 1 90 ? 17.874 10.282 -12.765 1.00 87.06 90 TYR A C 1
ATOM 681 O O . TYR A 1 90 ? 18.770 10.505 -11.943 1.00 87.06 90 TYR A O 1
ATOM 689 N N . SER A 1 91 ? 16.948 11.188 -13.079 1.00 91.38 91 SER A N 1
ATOM 690 C CA . SER A 1 91 ? 16.806 12.424 -12.313 1.00 91.38 91 SER A CA 1
ATOM 691 C C . SER A 1 91 ? 16.422 12.108 -10.862 1.00 91.38 91 SER A C 1
ATOM 693 O O . SER A 1 91 ? 15.846 11.062 -10.574 1.00 91.38 91 SER A O 1
ATOM 695 N N . ILE A 1 92 ? 16.687 13.033 -9.937 1.00 90.06 92 ILE A N 1
ATOM 696 C CA . ILE A 1 92 ? 16.317 12.864 -8.520 1.00 90.06 92 ILE A CA 1
ATOM 697 C C . ILE A 1 92 ? 14.809 12.607 -8.367 1.00 90.06 92 ILE A C 1
ATOM 699 O O . ILE A 1 92 ? 14.402 11.768 -7.571 1.00 90.06 92 ILE A O 1
ATOM 703 N N . SER A 1 93 ? 13.971 13.284 -9.161 1.00 92.44 93 SER A N 1
ATOM 704 C CA . SER A 1 93 ? 12.523 13.052 -9.137 1.00 92.44 93 SER A CA 1
ATOM 705 C C . SER A 1 93 ? 12.166 11.637 -9.590 1.00 92.44 93 SER A C 1
ATOM 707 O O . SER A 1 93 ? 11.409 10.964 -8.904 1.00 92.44 93 SER A O 1
ATOM 709 N N . GLN A 1 94 ? 12.769 11.156 -10.684 1.00 92.56 94 GLN A N 1
ATOM 710 C CA . GLN A 1 94 ? 12.563 9.788 -11.163 1.00 92.56 94 GLN A CA 1
ATOM 711 C C . GLN A 1 94 ? 13.012 8.761 -10.125 1.00 92.56 94 GLN A C 1
ATOM 713 O O . GLN A 1 94 ? 12.305 7.789 -9.902 1.00 92.56 94 GLN A O 1
ATOM 718 N N . GLN A 1 95 ? 14.146 8.989 -9.457 1.00 91.88 95 GLN A N 1
ATOM 719 C CA . GLN A 1 95 ? 14.615 8.094 -8.398 1.00 91.88 95 GLN A CA 1
ATOM 720 C C . GLN A 1 95 ? 13.585 7.981 -7.273 1.00 91.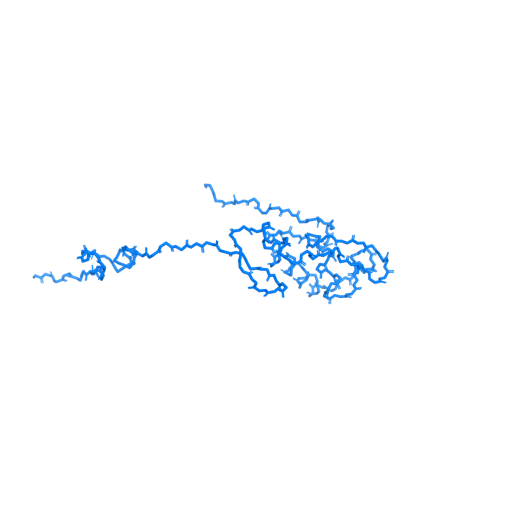88 95 GLN A C 1
ATOM 722 O O . GLN A 1 95 ? 13.202 6.874 -6.913 1.00 91.88 95 GLN A O 1
ATOM 727 N N . HIS A 1 96 ? 1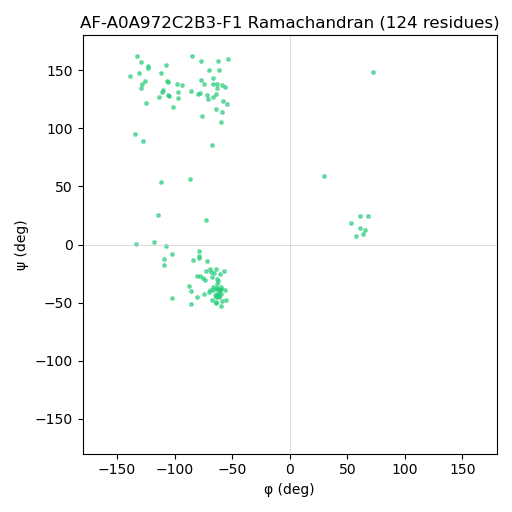3.076 9.112 -6.779 1.00 92.00 96 HIS A N 1
ATOM 728 C CA . HIS A 1 96 ? 12.059 9.112 -5.730 1.00 92.00 96 HIS A CA 1
ATOM 729 C C . HIS A 1 96 ? 10.741 8.467 -6.158 1.00 92.00 96 HIS A C 1
ATOM 731 O O . HIS A 1 96 ? 10.106 7.804 -5.342 1.00 92.00 96 HIS A O 1
ATOM 737 N N . ASP A 1 97 ? 10.313 8.661 -7.404 1.00 93.75 97 ASP A N 1
ATOM 738 C CA . ASP A 1 97 ? 9.078 8.055 -7.902 1.00 93.75 97 ASP A CA 1
ATOM 739 C C . ASP A 1 97 ? 9.224 6.534 -8.051 1.00 93.75 97 ASP A C 1
ATOM 741 O O . ASP A 1 97 ? 8.316 5.798 -7.671 1.00 93.75 97 ASP A O 1
ATOM 745 N N . ILE A 1 98 ? 10.387 6.057 -8.507 1.00 92.00 98 ILE A N 1
ATOM 746 C CA . ILE A 1 98 ? 10.692 4.624 -8.610 1.00 92.00 98 ILE A CA 1
ATOM 747 C C . ILE A 1 98 ? 10.799 3.974 -7.229 1.00 92.00 98 ILE A C 1
ATOM 749 O O . ILE A 1 98 ? 10.198 2.928 -7.000 1.00 92.00 98 ILE A O 1
ATOM 753 N N . GLU A 1 99 ? 11.532 4.587 -6.299 1.00 91.06 99 GLU A N 1
ATOM 754 C CA . GLU A 1 99 ? 11.671 4.076 -4.930 1.00 91.06 99 GLU A CA 1
ATOM 755 C C . GLU A 1 99 ? 10.318 4.044 -4.205 1.00 91.06 99 GLU A C 1
ATOM 757 O O . GLU A 1 99 ? 10.022 3.075 -3.506 1.00 91.06 99 GLU A O 1
ATOM 762 N N . ARG A 1 100 ? 9.461 5.055 -4.421 1.00 91.25 100 ARG A N 1
ATOM 763 C CA . ARG A 1 100 ? 8.093 5.077 -3.889 1.00 91.25 100 ARG A CA 1
ATOM 764 C C . ARG A 1 100 ? 7.247 3.951 -4.472 1.00 91.25 100 ARG A C 1
ATOM 766 O O . ARG A 1 100 ? 6.647 3.214 -3.705 1.00 91.25 100 ARG A O 1
ATOM 773 N N . LEU A 1 101 ? 7.234 3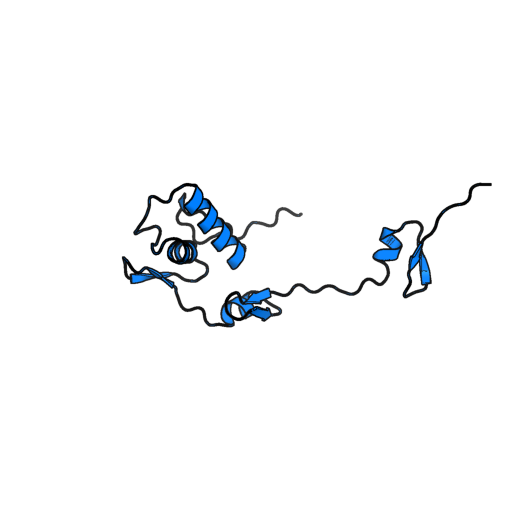.790 -5.796 1.00 88.31 101 LEU A N 1
ATOM 774 C CA . LEU A 1 101 ? 6.463 2.729 -6.448 1.00 88.31 101 LEU A CA 1
ATOM 775 C C . LEU A 1 101 ? 6.901 1.338 -5.970 1.00 88.31 101 LEU A C 1
ATOM 777 O O . LEU A 1 101 ? 6.063 0.489 -5.680 1.00 88.31 101 LEU A O 1
ATOM 781 N N . HIS A 1 102 ? 8.211 1.115 -5.845 1.00 87.62 102 HIS A N 1
ATOM 782 C CA . HIS A 1 102 ? 8.747 -0.135 -5.313 1.00 87.62 102 HIS A CA 1
ATOM 783 C C . HIS A 1 102 ? 8.290 -0.382 -3.867 1.00 87.62 102 HIS A C 1
ATOM 785 O O . HIS A 1 102 ? 7.849 -1.488 -3.552 1.00 87.62 102 HIS A O 1
ATOM 791 N N . TYR A 1 103 ? 8.335 0.638 -3.005 1.00 87.19 103 TYR A N 1
ATOM 792 C CA . TYR A 1 103 ? 7.850 0.524 -1.629 1.00 87.19 103 TYR A CA 1
ATOM 793 C C . TYR A 1 103 ? 6.338 0.279 -1.562 1.00 87.19 103 TYR A C 1
ATOM 795 O O . TYR A 1 103 ? 5.902 -0.594 -0.821 1.00 87.19 103 TYR A O 1
ATOM 803 N N . ASP A 1 104 ? 5.537 0.985 -2.358 1.00 84.81 104 ASP A N 1
ATOM 804 C CA . ASP A 1 104 ? 4.077 0.835 -2.358 1.00 84.81 104 ASP A CA 1
ATOM 805 C C . ASP A 1 104 ? 3.648 -0.582 -2.784 1.00 84.81 104 ASP A C 1
ATOM 807 O O . ASP A 1 104 ? 2.647 -1.103 -2.295 1.00 84.81 104 ASP A O 1
ATOM 811 N N . ARG A 1 105 ? 4.431 -1.236 -3.652 1.00 77.50 105 ARG A N 1
ATOM 812 C CA . ARG A 1 105 ? 4.195 -2.620 -4.094 1.00 77.50 105 ARG A CA 1
ATOM 813 C C . ARG A 1 105 ? 4.682 -3.669 -3.105 1.00 77.50 105 ARG A C 1
ATOM 815 O O . ARG A 1 105 ? 3.993 -4.652 -2.841 1.00 77.50 105 ARG A O 1
ATOM 822 N N . THR A 1 106 ? 5.890 -3.484 -2.582 1.00 79.75 106 THR A N 1
ATOM 823 C CA . THR A 1 106 ? 6.624 -4.553 -1.883 1.00 79.75 106 THR A CA 1
ATOM 824 C C . THR A 1 106 ? 6.723 -4.344 -0.372 1.00 79.75 106 THR A C 1
ATOM 826 O O . THR A 1 106 ? 7.018 -5.290 0.356 1.00 79.75 106 THR A O 1
ATOM 829 N N . GLU A 1 107 ? 6.497 -3.117 0.109 1.00 81.44 107 GLU A N 1
ATOM 830 C CA . GLU A 1 107 ? 6.902 -2.610 1.433 1.00 81.44 107 GLU A CA 1
ATOM 831 C C . GLU A 1 107 ? 8.396 -2.798 1.748 1.00 81.44 107 GLU A C 1
ATOM 833 O O . GLU A 1 107 ? 8.824 -2.741 2.904 1.00 81.44 107 GLU A O 1
ATOM 838 N N . LEU A 1 108 ? 9.224 -3.019 0.727 1.00 78.06 108 LEU A N 1
ATOM 839 C CA . LEU A 1 108 ? 10.667 -3.084 0.873 1.00 78.06 108 LEU A CA 1
ATOM 840 C C . LEU A 1 108 ? 11.258 -1.710 0.595 1.00 78.06 108 LEU A C 1
ATOM 842 O O . LEU A 1 108 ? 10.896 -1.011 -0.353 1.00 78.06 108 LEU A O 1
ATOM 846 N N . LEU A 1 109 ? 12.213 -1.322 1.436 1.00 80.69 109 LEU A N 1
ATOM 847 C CA . LEU A 1 109 ? 13.070 -0.195 1.113 1.00 80.69 109 LEU A CA 1
ATOM 848 C C . LEU A 1 109 ? 14.077 -0.681 0.076 1.00 80.69 109 LEU A C 1
ATOM 850 O O . LEU A 1 109 ? 14.954 -1.490 0.385 1.00 80.69 109 LEU A O 1
ATOM 854 N N . GLY A 1 110 ? 13.936 -0.187 -1.147 1.00 75.31 110 GLY A N 1
ATOM 855 C CA . GLY A 1 110 ? 14.903 -0.359 -2.221 1.00 75.31 110 GLY A CA 1
ATOM 856 C C . GLY A 1 110 ? 15.565 0.972 -2.548 1.00 75.31 110 GLY A C 1
ATOM 857 O O . GLY A 1 110 ? 14.941 2.024 -2.438 1.00 75.31 110 GLY A O 1
ATOM 858 N N . SER A 1 111 ? 16.834 0.927 -2.952 1.00 77.94 111 SER A N 1
ATOM 859 C CA . SER A 1 111 ? 17.555 2.106 -3.427 1.00 77.94 111 SER A CA 1
ATOM 860 C C . SER A 1 111 ? 18.128 1.854 -4.809 1.00 77.94 111 SER A C 1
ATOM 862 O O . SER A 1 111 ? 18.957 0.960 -5.011 1.00 77.94 111 SER A O 1
ATOM 864 N N . LEU A 1 112 ? 17.736 2.700 -5.762 1.00 74.81 112 LEU A N 1
ATOM 865 C CA . LEU A 1 112 ? 18.278 2.652 -7.119 1.00 74.81 112 LEU A CA 1
ATOM 866 C C . LEU A 1 112 ? 19.777 2.950 -7.150 1.00 74.81 112 LEU A C 1
ATOM 868 O O . LEU A 1 112 ? 20.487 2.432 -8.009 1.00 74.81 112 LEU A O 1
ATOM 872 N N . ALA A 1 113 ? 20.260 3.761 -6.206 1.00 64.94 113 ALA A N 1
ATOM 873 C CA . ALA A 1 113 ? 21.664 4.147 -6.109 1.00 64.94 113 ALA A CA 1
ATOM 874 C C . ALA A 1 113 ? 22.593 2.966 -5.774 1.00 64.94 113 ALA A C 1
ATOM 876 O O . ALA A 1 113 ? 23.777 3.016 -6.107 1.00 64.94 113 ALA A O 1
ATOM 877 N N . HIS A 1 114 ? 22.063 1.912 -5.145 1.00 57.34 114 HIS A N 1
ATOM 878 C CA . HIS A 1 114 ? 22.839 0.751 -4.697 1.00 57.34 114 HIS A CA 1
ATOM 879 C C . HIS A 1 114 ? 22.556 -0.522 -5.510 1.00 57.34 114 HIS A C 1
ATOM 881 O O . HIS A 1 114 ? 23.336 -1.468 -5.448 1.00 57.34 114 HIS A O 1
ATOM 887 N N . GLY A 1 115 ? 21.503 -0.533 -6.340 1.00 54.88 115 GLY A N 1
ATOM 888 C CA . GLY A 1 115 ? 21.116 -1.716 -7.116 1.00 54.88 115 GLY A CA 1
ATOM 889 C C . GLY A 1 115 ? 20.588 -2.860 -6.244 1.00 54.88 115 GLY A C 1
ATOM 890 O O . GLY A 1 115 ? 20.681 -4.023 -6.637 1.00 54.88 115 GLY A O 1
ATOM 891 N N . ASP A 1 116 ? 20.066 -2.529 -5.062 1.00 59.38 116 ASP A N 1
ATOM 892 C CA . ASP A 1 116 ? 19.599 -3.498 -4.077 1.00 59.38 116 ASP A CA 1
ATOM 893 C C . ASP A 1 116 ? 18.231 -4.070 -4.469 1.00 59.38 116 ASP A C 1
ATOM 895 O O . ASP A 1 116 ? 17.344 -3.345 -4.922 1.00 59.38 116 ASP A O 1
ATOM 899 N N . LYS A 1 117 ? 18.026 -5.369 -4.224 1.00 55.25 117 LYS 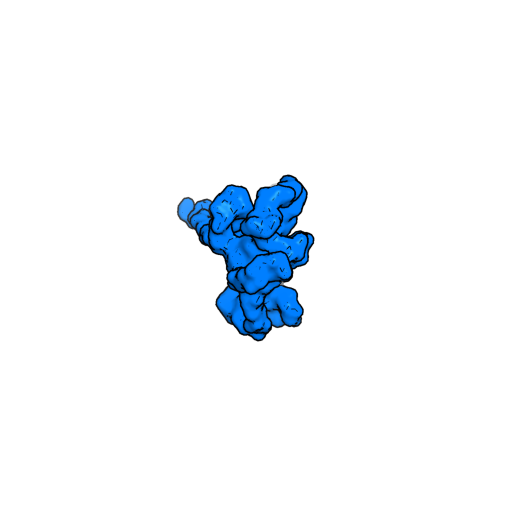A N 1
ATOM 900 C CA . LYS A 1 117 ? 16.741 -6.081 -4.403 1.00 55.25 117 LYS A CA 1
ATOM 901 C C . LYS A 1 117 ? 15.691 -5.735 -3.328 1.00 55.25 117 LYS A C 1
ATOM 903 O O . LYS A 1 117 ? 14.790 -6.518 -3.066 1.00 55.25 117 LYS A O 1
ATOM 908 N N . GLY A 1 118 ? 15.850 -4.597 -2.657 1.00 55.12 118 GLY A N 1
ATOM 909 C CA . GLY A 1 118 ? 15.093 -4.262 -1.460 1.00 55.12 118 GLY A CA 1
ATOM 910 C C . GLY A 1 118 ? 15.527 -5.076 -0.233 1.00 55.12 118 GLY A C 1
ATOM 911 O O . GLY A 1 118 ? 15.978 -6.222 -0.313 1.00 55.12 118 GLY A O 1
ATOM 912 N N . HIS A 1 119 ? 15.422 -4.468 0.943 1.00 49.75 119 HIS A N 1
ATOM 913 C CA . HIS A 1 119 ? 15.600 -5.150 2.222 1.00 49.75 119 HIS A CA 1
ATOM 914 C C . HIS A 1 119 ? 14.376 -4.905 3.099 1.00 49.75 119 HIS A C 1
ATOM 916 O O . HIS A 1 119 ? 13.832 -3.799 3.122 1.00 49.75 119 HIS A O 1
ATOM 922 N N . HIS A 1 120 ? 13.945 -5.934 3.837 1.00 46.88 120 HIS A N 1
ATOM 923 C CA . HIS A 1 120 ? 12.900 -5.766 4.842 1.00 46.88 120 HIS A CA 1
ATOM 924 C C . HIS A 1 120 ? 13.362 -4.707 5.840 1.00 46.88 120 HIS A C 1
ATOM 926 O O . HIS A 1 120 ? 14.429 -4.844 6.447 1.00 46.88 120 HIS A O 1
ATOM 932 N N . SER A 1 121 ? 12.567 -3.653 6.022 1.00 46.41 121 SER A N 1
ATOM 933 C CA . SER A 1 121 ? 12.801 -2.713 7.107 1.00 46.41 121 SER A CA 1
ATOM 934 C C . SER A 1 121 ? 12.740 -3.494 8.417 1.00 46.41 121 SER A C 1
ATOM 936 O O . SER A 1 121 ? 11.692 -4.040 8.771 1.00 46.41 121 SER A O 1
ATOM 938 N N . ALA A 1 122 ? 13.865 -3.587 9.126 1.00 43.72 122 ALA A N 1
ATOM 939 C CA . ALA A 1 122 ? 13.870 -4.109 10.482 1.00 43.72 122 ALA A CA 1
ATOM 940 C C . ALA A 1 122 ? 12.858 -3.296 11.302 1.00 43.72 122 ALA A C 1
ATOM 942 O O . ALA A 1 122 ? 12.959 -2.071 11.381 1.00 43.72 122 ALA A O 1
ATOM 943 N N . SER A 1 123 ? 11.860 -3.982 11.860 1.00 38.88 123 SER A N 1
ATOM 944 C CA . SER A 1 123 ? 10.882 -3.394 12.769 1.00 38.88 123 SER A CA 1
ATOM 945 C C . SER A 1 123 ? 11.617 -2.831 13.987 1.00 38.88 123 SER A C 1
ATOM 947 O O . SER A 1 123 ? 12.094 -3.581 14.836 1.00 38.88 123 SER A O 1
ATOM 949 N N . TRP A 1 124 ? 11.744 -1.506 14.062 1.00 42.78 124 TRP A N 1
ATOM 950 C CA . TRP A 1 124 ? 12.239 -0.794 15.242 1.00 42.78 124 TRP A CA 1
ATOM 951 C C . TRP A 1 124 ? 11.079 -0.507 16.201 1.00 42.78 124 TRP A C 1
ATOM 953 O O . TRP A 1 124 ? 10.811 0.640 16.540 1.00 42.78 124 TRP A O 1
ATOM 963 N N . TYR A 1 125 ? 10.372 -1.551 16.625 1.00 38.19 125 TYR A N 1
ATOM 964 C CA . TYR A 1 125 ? 9.484 -1.493 17.783 1.00 38.19 125 TYR A CA 1
ATOM 965 C C . TYR A 1 125 ? 9.743 -2.729 18.643 1.00 38.19 125 TYR A C 1
ATOM 967 O O . TYR A 1 125 ? 9.229 -3.814 18.377 1.00 38.19 125 TYR A O 1
ATOM 975 N N . GLY A 1 126 ? 10.600 -2.542 19.647 1.00 38.06 126 GLY A N 1
ATOM 976 C CA . GLY A 1 126 ? 10.858 -3.454 20.758 1.00 38.06 126 GLY A CA 1
ATOM 977 C C . GLY A 1 126 ? 10.861 -2.672 22.061 1.00 38.06 126 GLY A C 1
ATOM 978 O O . GLY A 1 126 ? 11.273 -1.488 22.019 1.00 38.06 126 GLY A O 1
#

Radius of gyration: 23.01 Å; Cα contacts (8 Å, |Δi|>4): 168; chains: 1; bounding box: 47×34×69 Å

Solvent-accessible surface area (backbone atoms only — not comparable to full-atom values): 7655 Å² total; per-residue (Å²): 138,85,88,78,80,68,30,61,15,92,84,81,64,50,76,27,81,42,63,65,63,19,59,61,48,86,52,78,89,83,81,79,69,26,63,17,90,85,83,63,51,75,26,82,40,64,65,56,20,60,56,66,71,64,67,65,58,43,63,23,79,83,77,68,50,71,28,48,80,67,28,41,45,28,34,29,21,75,78,67,58,32,28,56,90,80,46,77,80,65,51,74,68,55,48,54,52,24,38,47,50,31,25,76,75,63,67,24,60,35,44,83,92,74,72,42,65,40,45,77,70,76,80,88,78,130

Sequence (126 aa):
MAIKTVYQCSRCEEVHSGYYAAEECCQPEVYTLYQCPECSDTHETRAEAADCCDAGPIQCPSCTRLYTDDDIAAAAIELTDHCPACNPFYSISQQHDIERLHYDRTELLGSLAHGDKGHHSASWYG

Secondary structure (DSSP, 8-state):
------EE-TTT--EESSHHHHHHTTPPP----EE-TTT--EESSHHHHHHTTT-PPEEPTTT--EE-TTSHHHHHHHHHSS-TTT-----HHHHHHHHHHHHHHH-EE--TTTT---EE------